Protein AF-S4MRI1-F1 (afdb_monomer_lite)

Organism: NCBI:txid1283301

InterPro domains:
  IPR003695 Ppx/GppA phosphatase, N-terminal [PF02541] (41-168)
  IPR043129 ATPase, nucleotide binding domain [SSF53067] (38-169)
  IPR050273 GppA/Ppx guanosine pentaphosphate hydrolase [PTHR30005] (38-168)

Sequence (173 aa):
MAAPWRSPTASTRSPTRPPPCRWAPAASPQAGCPATRRPDDVRALRRHVRTEVARTVGEFSRFGPPDRVVATSKTFKQLARIAGAARSAEGLYVQRELKRKSLEEWVPRLAGMTEAERAELPGVSEGRAGQLLAGALVAEAAMDLFGVERLEICPWALREGVILRRLDHMESV

Secondary structure (DSSP, 8-state):
----------------PPP-----------TT--SS--HHHHHHHHHHHHHHHHHHHHHHHTT---S--EE-SHHHHHHHHHTTPPPGGG-TT---EEEHHHHHHHHHHHHTS-HHHHHTSTT--HHHHHHHHHHHHHHHHHHHHTT-SEEEE-S--HHHHHHHHHHHTTTT-

pLDDT: mean 82.27, std 21.35, range [29.67, 98.06]

Radius of gyration: 24.84 Å; chains: 1; bounding box: 88×49×54 Å

Foldseek 3Di:
DDDDDDDDDDDDDDDDDDDDPPPDPPDDPDPDDPQFDPPVVLVVLLVVLLVVLLVVLVVVVVVDADPAAEDEDLLVVLLQVLLPFDDPVVDDPRWTKDFLVSLVVVLVVLRNGGLVRQCPRPSRHSVCSVVNNSSSSNVNSNCVSSVHGMHIYDPDDDVVVVVVVVVVVVVVD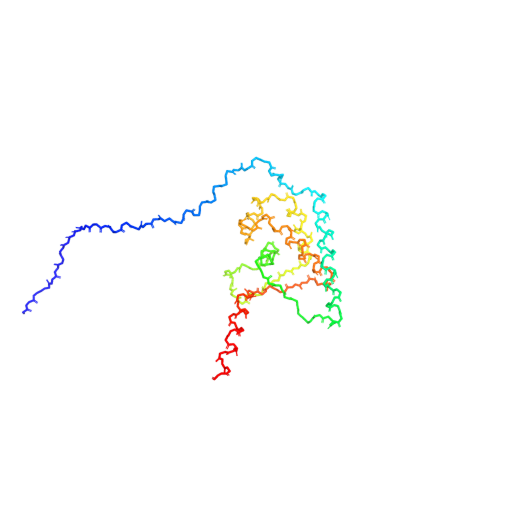

Structure (mmCIF, N/CA/C/O backbone):
data_AF-S4MRI1-F1
#
_entry.id   AF-S4MRI1-F1
#
loop_
_atom_site.group_PDB
_atom_site.id
_atom_site.typ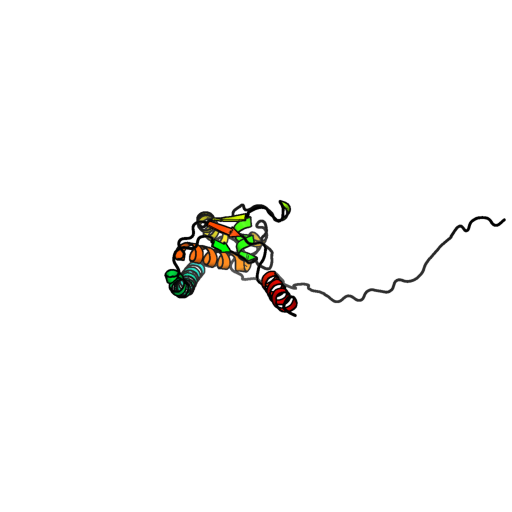e_symbol
_atom_site.label_atom_id
_atom_site.label_alt_id
_atom_site.label_comp_id
_atom_site.label_asym_id
_atom_site.label_entity_id
_atom_site.label_seq_id
_atom_site.pdbx_PDB_ins_code
_atom_site.Cartn_x
_atom_site.Cartn_y
_atom_site.Cartn_z
_atom_site.occupancy
_atom_site.B_iso_or_equiv
_atom_site.auth_seq_id
_atom_site.auth_comp_id
_atom_site.auth_asym_id
_atom_site.auth_atom_id
_atom_site.pdbx_PDB_model_num
ATOM 1 N N . MET A 1 1 ? 67.835 20.522 29.310 1.00 39.75 1 MET A N 1
ATOM 2 C CA . MET A 1 1 ? 67.521 21.759 28.566 1.00 39.75 1 MET A CA 1
ATOM 3 C C . MET A 1 1 ? 66.020 21.795 28.333 1.00 39.75 1 MET A C 1
ATOM 5 O O . MET A 1 1 ? 65.502 20.807 27.841 1.00 39.75 1 MET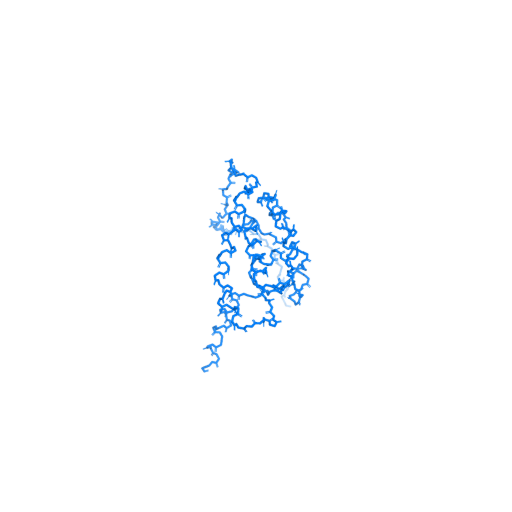 A O 1
ATOM 9 N N . ALA A 1 2 ? 65.390 22.890 28.774 1.00 41.06 2 ALA A N 1
ATOM 10 C CA . ALA A 1 2 ? 63.993 23.326 28.618 1.00 41.06 2 ALA A CA 1
ATOM 11 C C . ALA A 1 2 ? 62.851 22.337 28.956 1.00 41.06 2 ALA A C 1
ATOM 13 O O . ALA A 1 2 ? 62.599 21.351 28.276 1.00 41.06 2 ALA A O 1
ATOM 14 N N . ALA A 1 3 ? 62.156 22.689 30.038 1.00 40.53 3 ALA A N 1
ATOM 15 C CA . ALA A 1 3 ? 61.011 22.041 30.664 1.00 40.53 3 ALA A CA 1
ATOM 16 C C . ALA A 1 3 ? 59.668 22.356 29.934 1.00 40.53 3 ALA A C 1
ATOM 18 O O . ALA A 1 3 ? 59.661 23.130 28.976 1.00 40.53 3 ALA A O 1
ATOM 19 N N . PRO A 1 4 ? 58.535 21.761 30.364 1.00 44.69 4 PRO A N 1
ATOM 20 C CA . PRO A 1 4 ? 57.299 21.608 29.598 1.00 44.69 4 PRO A CA 1
ATOM 21 C C . PRO A 1 4 ? 56.366 22.817 29.730 1.00 44.69 4 PRO A C 1
ATOM 23 O O . PRO A 1 4 ? 56.265 23.423 30.797 1.00 44.69 4 PRO A O 1
ATOM 26 N N . TRP A 1 5 ? 55.608 23.130 28.679 1.00 34.00 5 TRP A N 1
ATOM 27 C CA . TRP A 1 5 ? 54.599 24.185 28.756 1.00 34.00 5 TRP A CA 1
ATOM 28 C C . TRP A 1 5 ? 53.273 23.638 29.307 1.00 34.00 5 TRP A C 1
ATOM 30 O O . TRP A 1 5 ? 52.623 22.800 28.683 1.00 34.00 5 TRP A O 1
ATOM 40 N N . ARG A 1 6 ? 52.868 24.127 30.485 1.00 40.88 6 ARG A N 1
ATOM 41 C CA . ARG A 1 6 ? 51.501 24.021 31.022 1.00 40.88 6 ARG A CA 1
ATOM 42 C C . ARG A 1 6 ? 50.704 25.286 30.669 1.00 40.88 6 ARG A C 1
ATOM 44 O O . ARG A 1 6 ? 51.233 26.390 30.727 1.00 40.88 6 ARG A O 1
ATOM 51 N N . SER A 1 7 ? 49.425 25.094 30.346 1.00 44.28 7 SER A N 1
ATOM 52 C CA . SER A 1 7 ? 48.361 26.102 30.157 1.00 44.28 7 SER A CA 1
ATOM 53 C C . SER A 1 7 ? 48.127 26.962 31.414 1.00 44.28 7 SER A C 1
ATOM 55 O O . SER A 1 7 ? 48.448 26.481 32.506 1.00 44.28 7 SER A O 1
ATOM 57 N N . PRO A 1 8 ? 47.512 28.170 31.322 1.00 43.94 8 PRO A N 1
ATOM 58 C CA . PRO A 1 8 ? 46.070 28.263 31.638 1.00 43.94 8 PRO A CA 1
ATOM 59 C C . PRO A 1 8 ? 45.236 29.446 31.047 1.00 43.94 8 PRO A C 1
ATOM 61 O O . PRO A 1 8 ? 45.715 30.550 30.821 1.00 43.94 8 PRO A O 1
ATOM 64 N N . THR A 1 9 ? 43.923 29.171 30.962 1.00 42.03 9 THR A N 1
ATOM 65 C CA . THR A 1 9 ? 42.724 30.019 31.210 1.00 42.03 9 THR A CA 1
ATOM 66 C C . THR A 1 9 ? 42.230 31.144 30.275 1.00 42.03 9 THR A C 1
ATOM 68 O O . THR A 1 9 ? 42.853 32.180 30.108 1.00 42.03 9 THR A O 1
ATOM 71 N N . ALA A 1 10 ? 40.944 30.956 29.927 1.00 33.62 10 ALA A N 1
ATOM 72 C CA . ALA A 1 10 ? 39.810 31.893 29.981 1.00 33.62 10 ALA A CA 1
ATOM 73 C C . ALA A 1 10 ? 39.474 32.811 28.784 1.00 33.62 10 ALA A C 1
ATOM 75 O O . ALA A 1 10 ? 40.138 33.794 28.503 1.00 33.62 10 ALA A O 1
ATOM 76 N N . SER A 1 11 ? 38.267 32.539 28.260 1.00 42.59 11 SER A N 1
ATOM 77 C CA . SER A 1 11 ? 37.199 33.498 27.937 1.00 42.59 11 SER A CA 1
ATOM 78 C C . SER A 1 11 ? 37.462 34.534 26.840 1.00 42.59 11 SER A C 1
ATOM 80 O O . SER A 1 11 ? 38.159 35.517 27.048 1.00 42.59 11 SER A O 1
ATOM 82 N N . THR A 1 12 ? 36.749 34.422 25.714 1.00 41.06 12 THR A N 1
ATOM 83 C CA . THR A 1 12 ? 35.617 35.324 25.411 1.00 41.06 12 THR A CA 1
ATOM 84 C C . THR A 1 12 ? 34.990 35.045 24.035 1.00 41.06 12 THR A C 1
ATOM 86 O O . THR A 1 12 ? 35.676 34.837 23.044 1.00 41.06 12 THR A O 1
ATOM 89 N N . ARG A 1 13 ? 33.653 35.151 24.011 1.00 37.31 13 ARG A N 1
ATOM 90 C CA . ARG A 1 13 ? 32.760 35.483 22.880 1.00 37.31 13 ARG A CA 1
ATOM 91 C C . ARG A 1 13 ? 32.500 34.425 21.798 1.00 37.31 13 ARG A C 1
ATOM 93 O O . ARG A 1 13 ? 33.198 34.269 20.805 1.00 37.31 13 ARG A O 1
ATOM 100 N N . SER A 1 14 ? 31.337 33.814 21.986 1.00 44.19 14 SER A N 1
ATOM 101 C CA . SER A 1 14 ? 30.416 33.254 21.001 1.00 44.19 14 SER A CA 1
ATOM 102 C C . SER A 1 14 ? 30.325 34.060 19.693 1.00 44.19 14 SER A C 1
ATOM 104 O O . SER A 1 14 ? 30.095 35.269 19.755 1.00 44.19 14 SER A O 1
ATOM 106 N N . PRO A 1 15 ? 30.311 33.408 18.517 1.00 45.44 15 PRO A N 1
ATOM 107 C CA . PRO A 1 15 ? 29.588 33.907 17.364 1.00 45.44 15 PRO A CA 1
ATOM 108 C C . PRO A 1 15 ? 28.181 33.302 17.398 1.00 45.44 15 PRO A C 1
ATOM 110 O O . PRO A 1 15 ? 27.969 32.102 17.218 1.00 45.44 15 PRO A O 1
ATOM 113 N N . THR A 1 16 ? 27.208 34.153 17.699 1.00 45.94 16 THR A N 1
ATOM 114 C CA . THR A 1 16 ? 25.776 33.884 17.590 1.00 45.94 16 THR A CA 1
ATOM 115 C C . THR A 1 16 ? 25.450 33.280 16.223 1.00 45.94 16 THR A C 1
ATOM 117 O O . THR A 1 16 ? 25.529 33.959 15.201 1.00 45.94 16 THR A O 1
ATOM 120 N N . ARG A 1 17 ? 25.063 31.999 16.207 1.00 42.69 17 ARG A N 1
ATOM 121 C CA . ARG A 1 17 ? 24.345 31.387 15.082 1.00 42.69 17 ARG A CA 1
ATOM 122 C C . ARG A 1 17 ? 23.092 32.227 14.787 1.00 42.69 17 ARG A C 1
ATOM 124 O O . ARG A 1 17 ? 22.323 32.453 15.721 1.00 42.69 17 ARG A O 1
ATOM 131 N N . PRO A 1 18 ? 22.822 32.628 13.537 1.00 46.47 18 PRO A N 1
ATOM 132 C CA . PRO A 1 18 ? 21.507 33.144 13.188 1.00 46.47 18 PRO A CA 1
ATOM 133 C C . PRO A 1 18 ? 20.512 31.969 13.123 1.00 46.47 18 PRO A C 1
ATOM 135 O O . PRO A 1 18 ? 20.788 30.993 12.421 1.00 46.47 18 PRO A O 1
ATOM 138 N N . PRO A 1 19 ? 19.351 31.999 13.802 1.00 49.56 19 PRO A N 1
ATOM 139 C CA . PRO A 1 19 ? 18.196 31.248 13.334 1.00 49.56 19 PRO A CA 1
ATOM 140 C C . PRO A 1 19 ? 17.506 32.101 12.260 1.00 49.56 19 PRO A C 1
ATOM 142 O O . PRO A 1 19 ? 17.313 33.300 12.463 1.00 49.56 19 PRO A O 1
ATOM 145 N N . PRO A 1 20 ? 17.120 31.518 11.115 1.00 48.41 20 PRO A N 1
ATOM 146 C CA . PRO A 1 20 ? 15.697 31.226 11.009 1.00 48.41 20 PRO A CA 1
ATOM 147 C C . PRO A 1 20 ? 15.409 30.044 10.075 1.00 48.41 20 PRO A C 1
ATOM 149 O O . PRO A 1 20 ? 15.372 30.186 8.861 1.00 48.41 20 PRO A O 1
ATOM 152 N N . CYS A 1 21 ? 15.077 28.893 10.649 1.00 35.31 21 CYS A N 1
ATOM 153 C CA . CYS A 1 21 ? 14.170 27.949 9.999 1.00 35.31 21 CYS A CA 1
ATOM 154 C C . CYS A 1 21 ? 13.115 27.568 11.029 1.00 35.31 21 CYS A C 1
ATOM 156 O O . CYS A 1 21 ? 13.107 26.473 11.587 1.00 35.31 21 CYS A O 1
ATOM 158 N N . ARG A 1 22 ? 12.238 28.532 11.324 1.00 40.31 22 ARG A N 1
ATOM 159 C CA . ARG A 1 22 ? 10.996 28.295 12.053 1.00 40.31 22 ARG A CA 1
ATOM 160 C C . ARG A 1 22 ? 10.046 27.556 11.114 1.00 40.31 22 ARG A C 1
ATOM 162 O O . ARG A 1 22 ? 9.082 28.130 10.625 1.00 40.31 22 ARG A O 1
ATOM 169 N N . TRP A 1 23 ? 10.318 26.281 10.856 1.00 29.67 23 TRP A N 1
ATOM 170 C CA . TRP A 1 23 ? 9.257 25.364 10.458 1.00 29.67 23 TRP A CA 1
ATOM 171 C C . TRP A 1 23 ? 8.481 25.048 11.751 1.00 29.67 23 TRP A C 1
ATOM 173 O O . TRP A 1 23 ? 8.704 24.083 12.469 1.00 29.67 23 TRP A O 1
ATOM 183 N N . ALA A 1 24 ? 7.649 25.996 12.160 1.00 36.34 24 ALA A N 1
ATOM 184 C CA . ALA A 1 24 ? 6.580 25.702 13.091 1.00 36.34 24 ALA A CA 1
ATOM 185 C C . ALA A 1 24 ? 5.342 25.554 12.214 1.00 36.34 24 ALA A C 1
ATOM 187 O O . ALA A 1 24 ? 4.964 26.546 11.583 1.00 36.34 24 ALA A O 1
ATOM 188 N N . PRO A 1 25 ? 4.684 24.389 12.143 1.00 40.91 25 PRO A N 1
ATOM 189 C CA . PRO A 1 25 ? 3.282 24.419 11.798 1.00 40.91 25 PRO A CA 1
ATOM 190 C C . PRO A 1 25 ? 2.584 25.121 12.966 1.00 40.91 25 PRO A C 1
ATOM 192 O O . PRO A 1 25 ? 2.345 24.545 14.023 1.00 40.91 25 PRO A O 1
ATOM 195 N N . ALA A 1 26 ? 2.296 26.410 12.791 1.00 43.97 26 ALA A N 1
ATOM 196 C CA . ALA A 1 26 ? 1.212 27.041 13.518 1.00 43.97 26 ALA A CA 1
ATOM 197 C C . ALA A 1 26 ? -0.085 26.424 12.980 1.00 43.97 26 ALA A C 1
ATOM 199 O O . ALA A 1 26 ? -0.711 26.956 12.071 1.00 43.97 26 ALA A O 1
ATOM 200 N N . ALA A 1 27 ? -0.441 25.256 13.502 1.00 41.09 27 ALA A N 1
ATOM 201 C CA . ALA A 1 27 ? -1.774 24.710 13.366 1.00 41.09 27 ALA A CA 1
ATOM 202 C C . ALA A 1 27 ? -2.371 24.672 14.769 1.00 41.09 27 ALA A C 1
ATOM 204 O O . ALA A 1 27 ? -2.200 23.722 15.527 1.00 41.09 27 ALA A O 1
ATOM 205 N N . SER A 1 28 ? -3.054 25.758 15.123 1.00 39.09 28 SER A N 1
ATOM 206 C CA . SER A 1 28 ? -4.135 25.702 16.101 1.00 39.09 28 SER A CA 1
ATOM 207 C C . SER A 1 28 ? -5.040 24.510 15.755 1.00 39.09 28 SER A C 1
ATOM 209 O O . SER A 1 28 ? -5.265 24.276 14.562 1.00 39.09 28 SER A O 1
ATOM 211 N N . PRO A 1 29 ? -5.574 23.759 16.734 1.00 41.72 29 PRO A N 1
ATOM 212 C CA . PRO A 1 29 ? -6.540 22.712 16.441 1.00 41.72 29 PRO A CA 1
ATOM 213 C C . PRO A 1 29 ? -7.755 23.384 15.798 1.00 41.72 29 PRO A C 1
ATOM 215 O O . PRO A 1 29 ? -8.492 24.126 16.445 1.00 41.72 29 PRO A O 1
ATOM 218 N N . GLN A 1 30 ? -7.906 23.203 14.488 1.00 43.69 30 GLN A N 1
ATOM 219 C CA . GLN A 1 30 ? -9.031 23.747 13.749 1.00 43.69 30 GLN A CA 1
ATOM 220 C C . GLN A 1 30 ? -10.278 23.009 14.225 1.00 43.69 30 GLN A C 1
ATOM 222 O O . GLN A 1 30 ? -10.443 21.809 13.995 1.00 43.69 30 GLN A O 1
ATOM 227 N N . ALA A 1 31 ? -11.141 23.741 14.921 1.00 41.16 31 ALA A N 1
ATOM 228 C CA . ALA A 1 31 ? -12.500 23.331 15.200 1.00 41.16 31 ALA A CA 1
ATOM 229 C C . ALA A 1 31 ? -13.186 22.954 13.874 1.00 41.16 31 ALA A C 1
ATOM 231 O O . ALA A 1 31 ? -13.324 23.796 12.990 1.00 41.16 31 ALA A O 1
ATOM 232 N N . GLY A 1 32 ? -13.597 21.687 13.737 1.00 38.16 32 GLY A N 1
ATOM 233 C CA . GLY A 1 32 ? -14.525 21.262 12.684 1.00 38.16 32 GLY A CA 1
ATOM 234 C C . GLY A 1 32 ? -14.071 20.169 11.713 1.00 38.16 32 GLY A C 1
ATOM 235 O O . GLY A 1 32 ? -14.811 19.897 10.771 1.00 38.16 32 GLY A O 1
ATOM 236 N N . CYS A 1 33 ? -12.928 19.501 11.898 1.00 41.56 33 CYS A N 1
ATOM 237 C CA . CYS A 1 33 ? -12.644 18.311 11.086 1.00 41.56 33 CYS A CA 1
ATOM 238 C C . CYS A 1 33 ? -13.486 17.136 11.623 1.00 41.56 33 CYS A C 1
ATOM 240 O O . CYS A 1 33 ? -13.319 16.787 12.796 1.00 41.56 33 CYS A O 1
ATOM 242 N N . PRO A 1 34 ? -14.409 16.529 10.847 1.00 49.59 34 PRO A N 1
ATOM 243 C CA . PRO A 1 34 ? -15.125 15.357 11.327 1.00 49.59 34 PRO A CA 1
ATOM 244 C C . PRO A 1 34 ? -14.092 14.282 11.674 1.00 49.59 34 PRO A C 1
ATOM 246 O O . PRO A 1 34 ? -13.238 13.940 10.856 1.00 49.59 34 PRO A O 1
ATOM 249 N N . ALA A 1 35 ? -14.166 13.786 12.911 1.00 58.38 35 ALA A N 1
ATOM 250 C CA . ALA A 1 35 ? -13.220 12.844 13.508 1.00 58.38 35 ALA A CA 1
ATOM 251 C C . ALA A 1 35 ? -13.016 11.566 12.668 1.00 58.38 35 ALA A C 1
ATOM 253 O O . ALA A 1 35 ? -12.030 10.861 12.826 1.00 58.38 35 ALA A O 1
ATOM 254 N N . THR A 1 36 ? -13.903 11.284 11.719 1.00 62.19 36 THR A N 1
ATOM 255 C CA . THR A 1 36 ? -13.808 10.176 10.773 1.00 62.19 36 THR A CA 1
ATOM 256 C C . THR A 1 36 ? -14.387 10.600 9.422 1.00 62.19 36 THR A C 1
ATOM 258 O O . THR A 1 36 ? -15.295 11.432 9.340 1.00 62.19 36 THR A O 1
ATOM 261 N N . ARG A 1 37 ? -13.849 10.053 8.322 1.00 77.75 37 ARG A N 1
ATOM 262 C CA . ARG A 1 37 ? -14.413 10.274 6.975 1.00 77.75 37 ARG A CA 1
AT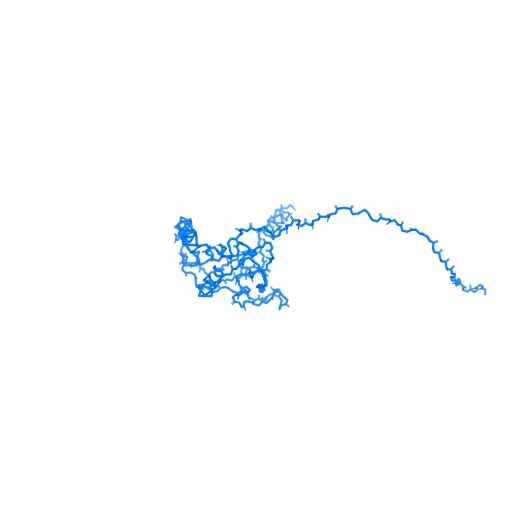OM 263 C C . ARG A 1 37 ? -15.830 9.702 6.951 1.00 77.75 37 ARG A C 1
ATOM 265 O O . ARG A 1 37 ? -16.033 8.577 7.410 1.00 77.75 37 ARG A O 1
ATOM 272 N N . ARG A 1 38 ? -16.799 10.431 6.387 1.00 83.94 38 ARG A N 1
ATOM 273 C CA . ARG A 1 38 ? -18.180 9.935 6.319 1.00 83.94 38 ARG A CA 1
ATOM 274 C C . ARG A 1 38 ? -18.213 8.634 5.505 1.00 83.94 38 ARG A C 1
ATOM 276 O O . ARG A 1 38 ? -17.516 8.542 4.490 1.00 83.94 38 ARG A O 1
ATOM 283 N N . PRO A 1 39 ? -19.033 7.639 5.886 1.00 86.75 39 PRO A N 1
ATOM 284 C CA . PRO A 1 39 ? -19.118 6.376 5.152 1.00 86.75 39 PRO A CA 1
ATOM 285 C C . PRO A 1 39 ? -19.431 6.551 3.658 1.00 86.75 39 PRO A C 1
ATOM 287 O O . PRO A 1 39 ? -18.914 5.800 2.831 1.00 86.75 39 PRO A O 1
ATOM 290 N N . ASP A 1 40 ? -20.235 7.558 3.306 1.00 91.12 40 ASP A N 1
ATOM 291 C CA . ASP A 1 40 ? -20.535 7.906 1.913 1.00 91.12 40 ASP A CA 1
ATOM 292 C C . ASP A 1 40 ? -19.301 8.384 1.145 1.00 91.12 40 ASP A C 1
ATOM 294 O O . ASP A 1 40 ? -19.080 7.928 0.024 1.00 91.12 40 ASP A O 1
ATOM 298 N N . ASP A 1 41 ? -18.448 9.208 1.758 1.00 92.88 41 ASP A N 1
ATOM 299 C CA . ASP A 1 41 ? -17.207 9.686 1.137 1.00 92.88 41 ASP A CA 1
ATOM 300 C C . ASP A 1 41 ? -16.240 8.526 0.885 1.00 92.88 41 ASP A C 1
ATOM 302 O O . ASP A 1 41 ? -15.593 8.458 -0.159 1.00 92.88 41 ASP A O 1
ATOM 306 N N . VAL A 1 42 ? -16.155 7.579 1.827 1.00 93.38 42 VAL A N 1
ATOM 307 C CA . VAL A 1 42 ? -15.323 6.375 1.679 1.00 93.38 42 VAL A CA 1
ATOM 308 C C . VAL A 1 42 ? -15.851 5.493 0.548 1.00 93.38 42 VAL A C 1
ATOM 310 O O . VAL A 1 42 ? -15.065 5.015 -0.272 1.00 93.38 42 VAL A O 1
ATOM 313 N N . ARG A 1 43 ? -17.173 5.299 0.453 1.00 94.69 43 ARG A N 1
ATOM 314 C CA . ARG A 1 43 ? -17.801 4.557 -0.654 1.00 94.69 43 ARG A CA 1
ATOM 315 C C . ARG A 1 43 ? -17.587 5.245 -2.000 1.00 94.69 43 ARG A C 1
ATOM 317 O O . ARG A 1 43 ? -17.254 4.573 -2.976 1.00 94.69 43 ARG A O 1
ATOM 324 N N . ALA A 1 44 ? -17.761 6.564 -2.056 1.00 96.38 44 ALA A N 1
ATOM 325 C CA . ALA A 1 44 ? -17.544 7.361 -3.257 1.00 96.38 44 ALA A CA 1
ATOM 326 C C . ALA A 1 44 ? -16.082 7.281 -3.713 1.00 96.38 44 ALA A C 1
ATOM 328 O O . ALA A 1 44 ? -15.820 6.985 -4.879 1.00 96.38 44 ALA A O 1
ATOM 329 N N . LEU A 1 45 ? -15.133 7.435 -2.783 1.00 96.50 45 LEU A N 1
ATOM 330 C CA . LEU A 1 45 ? -13.707 7.301 -3.061 1.00 96.50 45 LEU A CA 1
ATOM 331 C C . LEU A 1 45 ? -13.355 5.88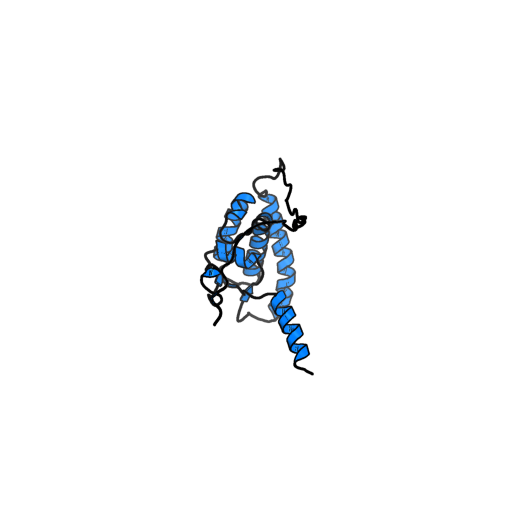8 -3.534 1.00 96.50 45 LEU A C 1
ATOM 333 O O . LEU A 1 45 ? -12.659 5.747 -4.532 1.00 96.50 45 LEU A O 1
ATOM 337 N N . ARG A 1 46 ? -13.869 4.842 -2.875 1.00 96.25 46 ARG A N 1
ATOM 338 C CA . ARG A 1 46 ? -13.655 3.447 -3.292 1.00 96.25 46 ARG A CA 1
ATOM 339 C C . ARG A 1 46 ? -14.138 3.221 -4.726 1.00 96.25 46 ARG A C 1
ATOM 341 O O . ARG A 1 46 ? -13.420 2.618 -5.518 1.00 96.25 46 ARG A O 1
ATOM 348 N N . ARG A 1 47 ? -15.327 3.724 -5.079 1.00 97.56 47 ARG A N 1
ATOM 349 C CA . ARG A 1 47 ? -15.858 3.642 -6.449 1.00 97.56 47 ARG A CA 1
ATOM 350 C C . ARG A 1 47 ? -14.949 4.366 -7.439 1.00 97.56 47 ARG A C 1
ATOM 352 O O . ARG A 1 47 ? -14.583 3.778 -8.448 1.00 97.56 47 ARG A O 1
ATOM 359 N N . HIS A 1 48 ? -14.575 5.607 -7.134 1.00 97.69 48 HIS A N 1
ATOM 360 C CA . HIS A 1 48 ? -13.709 6.413 -7.990 1.00 97.69 48 HIS A CA 1
ATOM 361 C C . HIS A 1 48 ? -12.357 5.729 -8.234 1.00 97.69 48 HIS A C 1
ATOM 363 O O . HIS A 1 48 ? -11.975 5.524 -9.381 1.00 97.69 48 HIS A O 1
ATOM 369 N N . VAL A 1 49 ? -11.688 5.289 -7.167 1.00 97.38 49 VAL A N 1
ATOM 370 C CA . VAL A 1 49 ? -10.406 4.577 -7.237 1.00 97.38 49 VAL A CA 1
ATOM 371 C C . VAL A 1 49 ? -10.511 3.328 -8.106 1.00 97.38 49 VAL A C 1
ATOM 373 O O . VAL A 1 49 ? -9.676 3.135 -8.984 1.00 97.38 49 VAL A O 1
ATOM 376 N N . ARG A 1 50 ? -11.537 2.490 -7.909 1.00 96.69 50 ARG A N 1
ATOM 377 C CA . ARG A 1 50 ? -11.716 1.282 -8.729 1.00 96.69 50 ARG A CA 1
ATOM 378 C C . ARG A 1 50 ? -11.901 1.615 -10.205 1.00 96.69 50 ARG A C 1
ATOM 380 O O . ARG A 1 50 ? -11.315 0.932 -11.035 1.00 96.69 50 ARG A O 1
ATOM 387 N N . THR A 1 51 ? -12.672 2.653 -10.530 1.00 96.50 51 THR A N 1
ATOM 388 C CA . THR A 1 51 ? -12.848 3.105 -11.917 1.00 96.50 51 THR A CA 1
ATOM 389 C C . THR A 1 51 ? -11.524 3.545 -12.535 1.00 96.50 51 THR A C 1
ATOM 391 O O . THR A 1 51 ? -11.207 3.114 -13.641 1.00 96.50 51 THR A O 1
ATOM 394 N N . GLU A 1 52 ? -10.740 4.369 -11.836 1.00 96.00 52 GLU A N 1
ATOM 395 C CA . GLU A 1 52 ? -9.454 4.853 -12.355 1.00 96.00 52 GLU A CA 1
ATOM 396 C C . GLU A 1 52 ? -8.446 3.712 -12.532 1.00 96.00 52 GLU A C 1
ATOM 398 O O . GLU A 1 52 ? -7.836 3.584 -13.590 1.00 96.00 52 GLU A O 1
ATOM 403 N N . VAL A 1 53 ? -8.325 2.824 -11.542 1.00 94.94 53 VAL A N 1
ATOM 404 C CA . VAL A 1 53 ? -7.404 1.682 -11.620 1.00 94.94 53 VAL A CA 1
ATOM 405 C C . VAL A 1 53 ? -7.823 0.703 -12.720 1.00 94.94 53 VAL A C 1
ATOM 407 O O . VAL A 1 53 ? -6.967 0.223 -13.458 1.00 94.94 53 VAL A O 1
ATOM 410 N N . ALA A 1 54 ? -9.123 0.433 -12.888 1.00 93.50 54 ALA A N 1
ATOM 411 C CA . ALA A 1 54 ? -9.617 -0.486 -13.915 1.00 93.50 54 ALA A CA 1
ATOM 412 C C . ALA A 1 54 ? -9.265 -0.031 -15.341 1.00 93.50 54 ALA A C 1
ATOM 414 O O . ALA A 1 54 ? -8.958 -0.875 -16.185 1.00 93.50 54 ALA A O 1
ATOM 415 N N . ARG A 1 55 ? -9.251 1.286 -15.602 1.00 90.50 55 ARG A N 1
ATOM 416 C CA . ARG A 1 55 ? -8.809 1.836 -16.897 1.00 90.50 55 ARG A CA 1
ATOM 417 C C . ARG A 1 55 ? -7.363 1.456 -17.203 1.00 90.50 55 ARG A C 1
ATOM 419 O O . ARG A 1 55 ? -7.076 1.047 -18.320 1.00 90.50 55 ARG A O 1
ATOM 426 N N . THR A 1 56 ? -6.478 1.532 -16.209 1.00 89.69 56 THR A N 1
ATOM 427 C CA . THR A 1 56 ? -5.070 1.143 -16.368 1.00 89.69 56 THR A CA 1
ATOM 428 C C . THR A 1 56 ? -4.898 -0.374 -16.441 1.00 89.69 56 THR A C 1
ATOM 430 O O . THR A 1 56 ? -4.166 -0.860 -17.294 1.00 89.69 56 THR A O 1
ATOM 433 N N . VAL A 1 57 ? -5.585 -1.150 -15.594 1.00 89.12 57 VAL A N 1
ATOM 434 C CA . VAL A 1 57 ? -5.453 -2.624 -15.544 1.00 89.12 57 VAL A CA 1
ATOM 435 C C . VAL A 1 57 ? -5.732 -3.269 -16.904 1.00 89.12 57 VAL A C 1
ATOM 437 O O . VAL A 1 57 ? -5.019 -4.194 -17.300 1.00 89.12 57 VAL A O 1
ATOM 440 N N . GLY A 1 58 ? -6.714 -2.751 -17.652 1.00 84.31 58 GLY A N 1
ATOM 441 C CA . GLY A 1 58 ? -7.022 -3.228 -19.001 1.00 84.31 58 GLY A CA 1
ATOM 442 C C . GLY A 1 58 ? -5.807 -3.203 -19.936 1.00 84.31 58 GLY A C 1
ATOM 443 O O . GLY A 1 58 ? -5.556 -4.178 -20.641 1.00 84.31 58 GLY A O 1
ATOM 444 N N . GLU A 1 59 ? -4.987 -2.151 -19.872 1.00 86.75 59 GLU A N 1
ATOM 445 C CA . GLU A 1 59 ? -3.787 -1.995 -20.707 1.00 86.75 59 GLU A CA 1
ATOM 446 C C . GLU A 1 59 ? -2.675 -2.995 -20.367 1.00 86.75 59 GLU A C 1
ATOM 448 O O . GLU A 1 59 ? -1.862 -3.330 -21.234 1.00 86.75 59 GLU A O 1
ATOM 453 N N . PHE A 1 60 ? -2.640 -3.473 -19.119 1.00 85.88 60 PHE A N 1
ATOM 454 C CA . PHE A 1 60 ? -1.630 -4.408 -18.622 1.00 85.88 60 PHE A CA 1
ATOM 455 C C . PHE A 1 60 ? -2.044 -5.875 -18.759 1.00 85.88 60 PHE A C 1
ATOM 457 O O . PHE A 1 60 ? -1.185 -6.735 -18.929 1.00 85.88 60 PHE A O 1
ATOM 464 N N . SER A 1 61 ? -3.347 -6.165 -18.741 1.00 81.56 61 SER A N 1
ATOM 465 C CA . SER A 1 61 ? -3.882 -7.535 -18.798 1.00 81.56 61 SER A CA 1
ATOM 466 C C . SER A 1 61 ? -3.398 -8.347 -20.012 1.00 81.56 61 SER A C 1
ATOM 468 O O . SER A 1 61 ? -3.234 -9.562 -19.929 1.00 81.56 61 SER A O 1
ATOM 470 N N . ARG A 1 62 ? -3.088 -7.669 -21.125 1.00 84.88 62 ARG A N 1
ATOM 471 C CA . ARG A 1 62 ? -2.566 -8.274 -22.362 1.00 84.88 62 ARG A CA 1
ATOM 472 C C . ARG A 1 62 ? -1.143 -8.833 -22.261 1.00 84.88 62 ARG A C 1
ATOM 474 O O . ARG A 1 62 ? -0.744 -9.575 -23.150 1.00 84.88 62 ARG A O 1
ATOM 481 N N . PHE A 1 63 ? -0.371 -8.470 -21.234 1.00 87.31 63 PHE A N 1
ATOM 482 C CA . PHE A 1 63 ? 1.018 -8.925 -21.077 1.00 87.31 63 PHE A CA 1
ATOM 483 C C . PHE A 1 63 ? 1.142 -10.275 -20.355 1.00 87.31 63 PHE A C 1
ATOM 485 O O . PHE A 1 63 ? 2.249 -10.789 -20.222 1.00 87.31 63 PHE A O 1
ATOM 492 N N . GLY A 1 64 ? 0.024 -10.871 -19.929 1.00 86.62 64 GLY A N 1
ATOM 493 C CA . GLY A 1 64 ? 0.019 -12.123 -19.176 1.00 86.62 64 GLY A CA 1
ATOM 494 C C . GLY A 1 64 ? 0.266 -11.931 -17.673 1.00 86.62 64 GLY A C 1
ATOM 495 O O . GLY A 1 64 ? 0.363 -10.798 -17.191 1.00 86.62 64 GLY A O 1
ATOM 496 N N . PRO A 1 65 ? 0.298 -13.032 -16.902 1.00 87.75 65 PRO A N 1
ATOM 497 C CA . PRO A 1 65 ? 0.475 -12.972 -15.457 1.00 87.75 65 PRO A CA 1
ATOM 498 C C . PRO A 1 65 ? 1.908 -12.550 -15.086 1.00 87.75 65 PRO A C 1
ATOM 500 O O . PRO A 1 65 ? 2.859 -13.015 -15.714 1.00 87.75 65 PRO A O 1
ATOM 503 N N . PRO A 1 66 ? 2.091 -11.708 -14.054 1.00 90.25 66 PRO A N 1
ATOM 504 C CA . PRO A 1 66 ? 3.420 -11.325 -13.593 1.00 90.25 66 PRO A CA 1
ATOM 505 C C . PRO A 1 66 ? 4.089 -12.454 -12.795 1.00 90.25 66 PRO A C 1
ATOM 507 O O . PRO A 1 66 ? 3.462 -13.055 -11.923 1.00 90.25 66 PRO A O 1
ATOM 510 N N . ASP A 1 67 ? 5.393 -12.660 -12.997 1.00 91.62 67 ASP A N 1
ATOM 511 C CA . ASP A 1 67 ? 6.200 -13.559 -12.153 1.00 91.62 67 ASP A CA 1
ATOM 512 C C . ASP A 1 67 ? 6.403 -12.997 -10.739 1.00 91.62 67 ASP A C 1
ATOM 514 O O . ASP A 1 67 ? 6.515 -13.729 -9.752 1.00 91.62 67 ASP A O 1
ATOM 518 N N . ARG A 1 68 ? 6.469 -11.664 -10.636 1.00 93.69 68 ARG A N 1
ATOM 519 C CA . ARG A 1 68 ? 6.720 -10.937 -9.392 1.00 93.69 68 ARG A CA 1
ATOM 520 C C . ARG A 1 68 ? 5.930 -9.643 -9.340 1.00 93.69 68 ARG A C 1
ATOM 522 O O . ARG A 1 68 ? 5.889 -8.889 -10.308 1.00 93.69 68 ARG A O 1
ATOM 529 N N . VAL A 1 69 ? 5.371 -9.354 -8.167 1.00 96.31 69 VAL A N 1
ATOM 530 C CA . VAL A 1 69 ? 4.652 -8.106 -7.906 1.00 96.31 69 VAL A CA 1
ATOM 531 C C . VAL A 1 69 ? 5.339 -7.355 -6.784 1.00 96.31 69 VAL A C 1
ATOM 533 O O . VAL A 1 69 ? 5.489 -7.856 -5.670 1.00 96.31 69 VAL A O 1
ATOM 536 N N . VAL A 1 70 ? 5.750 -6.133 -7.096 1.00 96.69 70 VAL A N 1
ATOM 537 C CA . VAL A 1 70 ? 6.533 -5.283 -6.207 1.00 96.69 70 VAL A CA 1
ATOM 538 C C . VAL A 1 70 ? 5.825 -3.947 -6.063 1.00 96.69 70 VAL A C 1
ATOM 540 O O . VAL A 1 70 ? 5.432 -3.338 -7.057 1.00 96.69 70 VAL A O 1
ATOM 543 N N . ALA A 1 71 ? 5.699 -3.457 -4.834 1.00 96.44 71 ALA A N 1
ATOM 544 C CA . ALA A 1 71 ? 5.248 -2.100 -4.571 1.00 96.44 71 ALA A CA 1
ATOM 545 C C . ALA A 1 71 ? 6.369 -1.245 -3.990 1.00 96.44 71 ALA A C 1
ATOM 547 O O . ALA A 1 71 ? 7.185 -1.679 -3.172 1.00 96.44 71 ALA A O 1
ATOM 548 N N . THR A 1 72 ? 6.373 0.020 -4.394 1.00 94.06 72 THR A N 1
ATOM 549 C CA . THR A 1 72 ? 7.294 1.039 -3.888 1.00 94.06 72 THR A CA 1
ATOM 550 C C . THR A 1 72 ? 6.490 2.189 -3.275 1.00 94.06 72 THR A C 1
ATOM 552 O O . THR A 1 72 ? 5.259 2.169 -3.293 1.00 94.06 72 THR A O 1
ATOM 555 N N . SER A 1 73 ? 7.174 3.206 -2.738 1.00 90.38 73 SER A N 1
ATOM 556 C CA . SER A 1 73 ? 6.636 4.377 -2.014 1.00 90.38 73 SER A CA 1
ATOM 557 C C . SER A 1 73 ? 6.483 4.229 -0.496 1.00 90.38 73 SER A C 1
ATOM 559 O O . SER A 1 73 ? 6.500 3.143 0.088 1.00 90.38 73 SER A O 1
ATOM 561 N N . LYS A 1 74 ? 6.352 5.386 0.166 1.00 91.81 74 LYS A N 1
ATOM 562 C CA . LYS A 1 74 ? 6.165 5.479 1.616 1.00 91.81 74 LYS A CA 1
ATOM 563 C C . LYS A 1 74 ? 4.808 4.921 2.055 1.00 91.81 74 LYS A C 1
ATOM 565 O O . LYS A 1 74 ? 4.767 4.279 3.099 1.00 91.81 74 LYS A O 1
ATOM 570 N N . THR A 1 75 ? 3.758 5.087 1.250 1.00 94.88 75 THR A N 1
ATOM 571 C CA . THR A 1 75 ? 2.412 4.575 1.546 1.00 94.88 75 THR A CA 1
ATOM 572 C C . THR A 1 75 ? 2.414 3.055 1.670 1.00 94.88 75 THR A C 1
ATOM 574 O O . THR A 1 75 ? 2.037 2.534 2.712 1.00 94.88 75 THR A O 1
ATOM 577 N N . PHE A 1 76 ? 2.927 2.332 0.670 1.00 95.81 76 PHE A N 1
ATOM 578 C CA . PHE A 1 76 ? 3.014 0.868 0.733 1.00 95.81 76 PHE A CA 1
ATOM 579 C C . PHE A 1 76 ? 3.903 0.382 1.884 1.00 95.81 76 PHE A C 1
ATOM 581 O O . PHE A 1 76 ? 3.537 -0.561 2.578 1.00 95.81 76 PHE A O 1
ATOM 588 N N . LYS A 1 77 ? 5.020 1.070 2.166 1.00 94.62 77 LYS A N 1
ATOM 589 C CA . LYS A 1 77 ? 5.861 0.773 3.342 1.00 94.62 77 LYS A CA 1
ATOM 590 C C . LYS A 1 77 ? 5.104 0.946 4.664 1.00 94.62 77 LYS A C 1
ATOM 592 O O . LYS A 1 77 ? 5.292 0.151 5.577 1.00 94.62 77 LYS A O 1
ATOM 597 N N . GLN A 1 78 ? 4.276 1.984 4.780 1.00 95.62 78 GLN A N 1
ATOM 598 C CA . GLN A 1 78 ? 3.441 2.236 5.958 1.00 95.62 78 GLN A CA 1
ATOM 599 C C . GLN A 1 78 ? 2.360 1.170 6.115 1.00 95.62 78 GLN A C 1
ATOM 601 O O . GLN A 1 78 ? 2.231 0.601 7.194 1.00 95.62 78 GLN A O 1
ATOM 606 N N . LEU A 1 79 ? 1.651 0.850 5.030 1.00 97.25 79 LEU A N 1
ATOM 607 C CA . LEU A 1 79 ? 0.629 -0.196 5.007 1.00 97.25 79 LEU A CA 1
ATOM 608 C C . LEU A 1 79 ? 1.212 -1.566 5.366 1.00 97.25 79 LEU A C 1
ATOM 610 O O . LEU A 1 79 ? 0.669 -2.256 6.220 1.00 97.25 79 LEU A O 1
ATOM 614 N N . ALA A 1 80 ? 2.361 -1.929 4.792 1.00 96.88 80 ALA A N 1
ATOM 615 C CA . ALA A 1 80 ? 3.070 -3.151 5.156 1.00 96.88 80 ALA A CA 1
ATOM 616 C C . ALA A 1 80 ? 3.455 -3.156 6.638 1.00 96.88 80 ALA A C 1
ATOM 618 O O . ALA A 1 80 ? 3.284 -4.165 7.318 1.00 96.88 80 ALA A O 1
ATOM 619 N N . ARG A 1 81 ? 3.931 -2.021 7.170 1.00 95.81 81 ARG A N 1
ATOM 620 C CA . ARG A 1 81 ? 4.338 -1.935 8.574 1.00 95.81 81 ARG A CA 1
ATOM 621 C C . ARG A 1 81 ? 3.167 -2.130 9.536 1.00 95.81 81 ARG A C 1
ATOM 623 O O . ARG A 1 81 ? 3.315 -2.899 10.482 1.00 95.81 81 ARG A O 1
ATOM 630 N N . ILE A 1 82 ? 2.024 -1.484 9.298 1.00 96.62 82 ILE A N 1
ATOM 631 C CA . ILE A 1 82 ? 0.827 -1.691 10.133 1.00 96.62 82 ILE A CA 1
ATOM 632 C C . ILE A 1 82 ? 0.246 -3.101 9.943 1.00 96.62 82 ILE A C 1
ATOM 634 O O . ILE A 1 82 ? -0.283 -3.676 10.887 1.00 96.62 82 ILE A O 1
ATOM 638 N N . ALA A 1 83 ? 0.430 -3.705 8.765 1.00 96.19 83 ALA A N 1
ATOM 639 C CA . ALA A 1 83 ? 0.068 -5.092 8.475 1.00 96.19 83 ALA A CA 1
ATOM 640 C C . ALA A 1 83 ? 1.053 -6.137 9.044 1.00 96.19 83 ALA A C 1
ATOM 642 O O . ALA A 1 83 ? 0.887 -7.327 8.788 1.00 96.19 83 ALA A O 1
ATOM 643 N N . GLY A 1 84 ? 2.056 -5.722 9.826 1.00 93.50 84 GLY A N 1
ATOM 644 C CA . GLY A 1 84 ? 2.954 -6.627 10.550 1.00 93.50 84 GLY A CA 1
ATOM 645 C C . GLY A 1 84 ? 4.308 -6.887 9.888 1.00 93.50 84 GLY A C 1
ATOM 646 O O . GLY A 1 84 ? 5.087 -7.677 10.414 1.00 93.50 84 GLY A O 1
ATOM 647 N N . ALA A 1 85 ? 4.644 -6.217 8.782 1.00 93.88 85 ALA A N 1
ATOM 648 C CA . ALA A 1 85 ? 5.969 -6.346 8.179 1.00 93.88 85 ALA A CA 1
ATOM 649 C C . ALA A 1 85 ? 7.080 -5.848 9.123 1.00 93.88 85 ALA A C 1
ATOM 651 O O . ALA A 1 85 ? 6.895 -4.885 9.878 1.00 93.88 85 ALA A O 1
ATOM 652 N N . ALA A 1 86 ? 8.256 -6.473 9.033 1.00 91.12 86 ALA A N 1
ATOM 653 C CA . ALA A 1 86 ? 9.447 -6.165 9.827 1.00 91.12 86 ALA A CA 1
ATOM 654 C C . ALA A 1 86 ? 9.817 -4.669 9.825 1.00 91.12 86 ALA A C 1
ATOM 656 O O . ALA A 1 86 ? 9.726 -3.979 8.799 1.00 91.12 86 ALA A O 1
ATOM 657 N N . ARG A 1 87 ? 10.304 -4.148 10.961 1.00 89.12 87 ARG A N 1
ATOM 658 C CA . ARG A 1 87 ? 10.774 -2.749 11.054 1.00 89.12 87 ARG A CA 1
ATOM 659 C C . ARG A 1 87 ? 12.028 -2.547 10.203 1.00 89.12 87 ARG A C 1
ATOM 661 O O . ARG A 1 87 ? 12.805 -3.473 9.985 1.00 89.12 87 ARG A O 1
ATOM 668 N N . SER A 1 88 ? 12.291 -1.317 9.762 1.00 83.94 88 SER A N 1
ATOM 669 C CA . SER A 1 88 ? 13.514 -1.002 9.001 1.00 83.94 88 SER A CA 1
ATOM 670 C C . SER A 1 88 ? 14.798 -1.376 9.755 1.00 83.94 88 SER A C 1
ATOM 672 O O . SER A 1 88 ? 15.764 -1.817 9.145 1.00 83.94 88 SER A O 1
ATOM 674 N N . ALA A 1 89 ? 14.785 -1.258 11.086 1.00 86.81 89 ALA A N 1
ATOM 675 C CA . ALA A 1 89 ? 15.921 -1.579 11.950 1.00 86.81 89 ALA A CA 1
ATOM 676 C C . ALA A 1 89 ? 16.219 -3.087 12.090 1.00 86.81 89 ALA A C 1
ATOM 678 O O . ALA A 1 89 ? 17.233 -3.437 12.678 1.00 86.81 89 ALA A O 1
ATOM 679 N N . GLU A 1 90 ? 15.370 -3.980 11.570 1.00 87.06 90 GLU A N 1
ATOM 680 C CA . GLU A 1 90 ? 15.685 -5.419 11.489 1.00 87.06 90 GLU A CA 1
ATOM 681 C C . GLU A 1 90 ? 16.666 -5.743 10.352 1.00 87.06 90 GLU A C 1
ATOM 683 O O . GLU A 1 90 ? 17.159 -6.860 10.265 1.00 87.06 90 GLU A O 1
ATOM 688 N N . GLY A 1 91 ? 16.988 -4.767 9.499 1.00 89.56 91 GLY A N 1
ATOM 689 C CA . GLY A 1 91 ? 18.008 -4.904 8.468 1.00 89.56 91 GLY A CA 1
ATOM 690 C C . GLY A 1 91 ? 17.504 -4.530 7.081 1.00 89.56 91 GLY A C 1
ATOM 691 O O . GLY A 1 91 ? 16.303 -4.565 6.778 1.00 89.56 91 GLY A O 1
ATOM 692 N N . LEU A 1 92 ? 18.460 -4.163 6.226 1.00 82.56 92 LEU A N 1
ATOM 693 C CA . LEU A 1 92 ? 18.198 -3.703 4.863 1.00 82.56 92 LEU A CA 1
ATOM 694 C C . LEU A 1 92 ? 17.639 -4.824 3.976 1.00 82.56 92 LEU A C 1
ATOM 696 O O . LEU A 1 92 ? 16.719 -4.581 3.203 1.00 82.56 92 LEU A O 1
ATOM 700 N N . TYR A 1 93 ? 18.156 -6.043 4.140 1.00 86.75 93 TYR A N 1
ATOM 701 C CA . TYR A 1 93 ? 17.833 -7.203 3.302 1.00 86.75 93 TYR A CA 1
ATOM 702 C C . TYR A 1 93 ? 16.639 -8.026 3.798 1.00 86.75 93 TYR A C 1
ATOM 704 O O . TYR A 1 93 ? 16.292 -9.034 3.190 1.00 86.75 93 TYR A O 1
ATOM 712 N N . VAL A 1 94 ? 16.000 -7.609 4.895 1.00 92.38 94 VAL A N 1
ATOM 713 C CA . VAL A 1 94 ? 14.802 -8.288 5.396 1.00 92.38 94 VAL A CA 1
ATOM 714 C C . VAL A 1 94 ? 13.666 -8.106 4.396 1.00 92.38 94 VAL A C 1
ATOM 716 O O . VAL A 1 94 ? 13.264 -6.976 4.095 1.00 92.38 94 VAL A O 1
ATOM 719 N N . GLN A 1 95 ? 13.146 -9.228 3.905 1.00 91.19 95 GLN A N 1
ATOM 720 C CA . GLN A 1 95 ? 11.988 -9.249 3.023 1.00 91.19 95 GLN A CA 1
ATOM 721 C C . GLN A 1 95 ? 10.759 -8.717 3.756 1.00 91.19 95 GLN A C 1
ATOM 723 O O . GLN A 1 95 ? 10.502 -9.036 4.918 1.00 91.19 95 GLN A O 1
ATOM 728 N N . ARG A 1 96 ? 10.022 -7.843 3.076 1.00 95.94 96 ARG A N 1
ATOM 729 C CA . ARG A 1 96 ? 8.822 -7.197 3.603 1.00 95.94 96 ARG A CA 1
ATOM 730 C C . ARG A 1 96 ? 7.736 -7.356 2.570 1.00 95.94 96 ARG A C 1
ATOM 732 O O . ARG A 1 96 ? 7.949 -7.037 1.407 1.00 95.94 96 ARG A O 1
ATOM 739 N N . GLU A 1 97 ? 6.580 -7.808 3.013 1.00 96.94 97 GLU A N 1
ATOM 740 C CA . GLU A 1 97 ? 5.453 -8.084 2.137 1.00 96.94 97 GLU A CA 1
ATOM 741 C C . GLU A 1 97 ? 4.196 -7.405 2.664 1.00 96.94 97 GLU A C 1
ATOM 743 O O . GLU A 1 97 ? 4.079 -7.090 3.852 1.00 96.94 97 GLU A O 1
ATOM 748 N N . LEU A 1 98 ? 3.242 -7.199 1.765 1.00 97.88 98 LEU A N 1
ATOM 749 C CA . LEU A 1 98 ? 1.890 -6.776 2.089 1.00 97.88 98 LEU A CA 1
ATOM 750 C C . LEU A 1 98 ? 0.907 -7.761 1.464 1.00 97.88 98 LEU A C 1
ATOM 752 O O . LEU A 1 98 ? 0.992 -8.059 0.273 1.00 97.88 98 LEU A O 1
ATOM 756 N N . LYS A 1 99 ? -0.028 -8.256 2.277 1.00 98.06 99 LYS A N 1
ATOM 757 C CA . LYS A 1 99 ? -1.093 -9.168 1.849 1.00 98.06 99 LYS A CA 1
ATOM 758 C C . LYS A 1 99 ? -2.392 -8.396 1.651 1.00 98.06 99 LYS A C 1
ATOM 760 O O . LYS A 1 99 ? -2.737 -7.559 2.487 1.00 98.06 99 LYS A O 1
ATOM 765 N N . ARG A 1 100 ? -3.141 -8.727 0.597 1.00 97.88 100 ARG A N 1
ATOM 766 C CA . ARG A 1 100 ? -4.440 -8.109 0.287 1.00 97.88 100 ARG A CA 1
ATOM 767 C C . ARG A 1 100 ? -5.431 -8.282 1.435 1.00 97.88 100 ARG A C 1
ATOM 769 O O . ARG A 1 100 ? -6.001 -7.303 1.896 1.00 97.88 100 ARG A O 1
ATOM 776 N N . LYS A 1 101 ? -5.516 -9.494 1.988 1.00 97.75 101 LYS A N 1
ATOM 777 C CA . LYS A 1 101 ? -6.348 -9.800 3.161 1.00 97.75 101 LYS A CA 1
ATOM 778 C C . LYS A 1 101 ? -6.070 -8.877 4.355 1.00 97.75 101 LYS A C 1
ATOM 780 O O . LYS A 1 101 ? -6.989 -8.421 5.023 1.00 97.75 101 LYS A O 1
ATOM 785 N N . SER A 1 102 ? -4.804 -8.539 4.605 1.00 97.06 102 SER A N 1
ATOM 786 C CA . SER A 1 102 ? -4.465 -7.592 5.671 1.00 97.06 102 SER A CA 1
ATOM 787 C C . SER A 1 102 ? -4.994 -6.187 5.369 1.00 97.06 102 SER A C 1
ATOM 789 O O . SER A 1 102 ? -5.417 -5.494 6.286 1.00 97.06 102 SER A O 1
ATOM 791 N N . LEU A 1 103 ? -5.011 -5.752 4.104 1.00 96.44 103 LEU A N 1
ATOM 792 C CA . LEU A 1 103 ? -5.641 -4.482 3.728 1.00 96.44 103 LEU A CA 1
ATOM 793 C C . LEU A 1 103 ? -7.155 -4.515 3.937 1.00 96.44 103 LEU A C 1
ATOM 795 O O . LEU A 1 103 ? -7.689 -3.556 4.481 1.00 96.44 103 LEU A O 1
ATOM 799 N N . GLU A 1 104 ? -7.828 -5.604 3.571 1.00 95.94 104 GLU A N 1
ATOM 800 C CA . GLU A 1 104 ? -9.273 -5.775 3.791 1.00 95.94 104 GLU A CA 1
ATOM 801 C C . GLU A 1 104 ? -9.640 -5.651 5.280 1.00 95.94 104 GLU A C 1
ATOM 803 O O . GLU A 1 104 ? -10.652 -5.046 5.627 1.00 95.94 104 GLU A O 1
ATOM 808 N N . GLU A 1 105 ? -8.776 -6.145 6.172 1.00 96.81 105 GLU A N 1
ATOM 809 C CA . GLU A 1 105 ? -8.916 -6.000 7.626 1.00 96.81 105 GLU A CA 1
ATOM 810 C C . GLU A 1 105 ? -8.586 -4.575 8.115 1.00 96.81 105 GLU A C 1
ATOM 812 O O . GLU A 1 105 ? -9.239 -4.043 9.018 1.00 96.81 105 GLU A O 1
ATOM 817 N N . TRP A 1 106 ? -7.571 -3.927 7.535 1.00 97.12 106 TRP A N 1
ATOM 818 C CA . TRP A 1 106 ? -7.108 -2.607 7.972 1.00 97.12 106 TRP A CA 1
ATOM 819 C C . TRP A 1 106 ? -7.947 -1.446 7.442 1.00 97.12 106 TRP A C 1
ATOM 821 O O . TRP A 1 106 ? -8.122 -0.465 8.159 1.00 97.12 106 TRP A O 1
ATOM 831 N N . VAL A 1 107 ? -8.491 -1.521 6.230 1.00 96.00 107 VAL A N 1
ATOM 832 C CA . VAL A 1 107 ? -9.298 -0.446 5.630 1.00 96.00 107 VAL A CA 1
ATOM 833 C C . VAL A 1 107 ? -10.486 -0.018 6.508 1.00 96.00 107 VAL A C 1
ATOM 835 O O . VAL A 1 107 ? -10.598 1.186 6.761 1.00 96.00 107 VAL A O 1
ATOM 838 N N . PRO A 1 108 ? -11.353 -0.915 7.027 1.00 94.75 108 PRO A N 1
ATOM 839 C CA . PRO A 1 108 ? -12.452 -0.503 7.902 1.00 94.75 108 PRO A CA 1
ATOM 840 C C . PRO A 1 108 ? -11.948 0.097 9.222 1.00 94.75 108 PRO A C 1
ATOM 842 O O . PRO A 1 108 ? -12.515 1.076 9.703 1.00 94.75 108 PRO A O 1
ATOM 845 N N . ARG A 1 109 ? -10.838 -0.417 9.772 1.00 96.00 109 ARG A N 1
ATOM 846 C CA . ARG A 1 109 ? -10.213 0.136 10.987 1.00 96.00 109 ARG A CA 1
ATOM 847 C C . ARG A 1 109 ? -9.701 1.552 10.750 1.00 96.00 109 ARG A C 1
ATOM 849 O O . ARG A 1 109 ? -10.008 2.452 11.520 1.00 96.00 109 ARG A O 1
ATOM 856 N N . LEU A 1 110 ? -8.976 1.764 9.652 1.00 96.06 110 LEU A N 1
ATOM 857 C CA . LEU A 1 110 ? -8.471 3.075 9.255 1.00 96.06 110 LEU A CA 1
ATOM 858 C C . LEU A 1 110 ? -9.618 4.058 9.005 1.00 96.06 110 LEU A C 1
ATOM 860 O O . LEU A 1 110 ? -9.500 5.223 9.375 1.00 96.06 110 LEU A O 1
ATOM 864 N N . ALA A 1 111 ? -10.727 3.608 8.412 1.00 94.94 111 ALA A N 1
ATOM 865 C CA . ALA A 1 111 ? -11.910 4.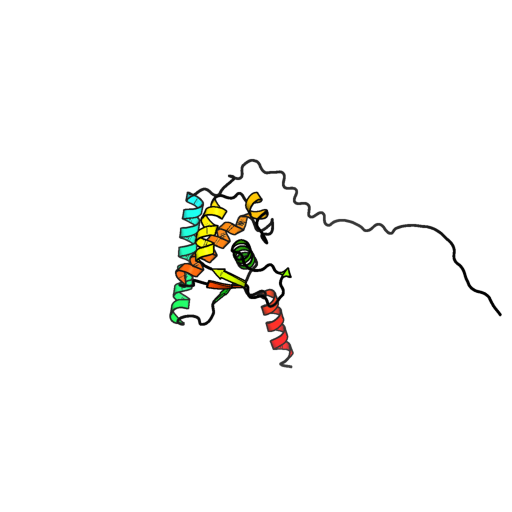438 8.189 1.00 94.94 111 ALA A CA 1
ATOM 866 C C . ALA A 1 111 ? -12.542 4.938 9.497 1.00 94.94 111 ALA A C 1
ATOM 868 O O . ALA A 1 111 ? -13.011 6.075 9.535 1.00 94.94 111 ALA A O 1
ATOM 869 N N . GLY A 1 112 ? -12.492 4.126 10.556 1.00 94.31 112 GLY A N 1
ATOM 870 C CA . GLY A 1 112 ? -12.950 4.486 11.899 1.00 94.31 112 GLY A CA 1
ATOM 871 C C . GLY A 1 112 ? -11.968 5.321 12.727 1.00 94.31 112 GLY A C 1
ATOM 872 O O . GLY A 1 112 ? -12.348 5.771 13.799 1.00 94.31 112 GLY A O 1
ATOM 873 N N . MET A 1 113 ? -10.738 5.539 12.250 1.00 95.25 113 MET A N 1
ATOM 874 C CA . MET A 1 113 ? -9.717 6.329 12.949 1.00 95.25 113 MET A CA 1
ATOM 875 C C . MET A 1 113 ? -9.660 7.775 12.450 1.00 95.25 113 MET A C 1
ATOM 877 O O . MET A 1 113 ? -9.694 8.036 11.238 1.00 95.25 113 MET A O 1
ATOM 881 N N . THR A 1 114 ? -9.452 8.688 13.393 1.00 93.94 114 THR A N 1
ATOM 882 C CA . THR A 1 114 ? -8.997 10.064 13.179 1.00 93.94 114 THR A CA 1
ATOM 883 C C . THR A 1 114 ? -7.598 10.100 12.564 1.00 93.94 114 THR A C 1
ATOM 885 O O . THR A 1 114 ? -6.842 9.127 12.579 1.00 93.94 114 THR A O 1
ATOM 888 N N . GLU A 1 115 ? -7.214 11.255 12.024 1.00 94.31 115 GLU A N 1
ATOM 889 C CA . GLU A 1 115 ? -5.840 11.472 11.567 1.00 94.31 115 GLU A CA 1
ATOM 890 C C . GLU A 1 115 ? -4.819 11.336 12.707 1.00 94.31 115 GLU A C 1
ATOM 892 O O . GLU A 1 115 ? -3.781 10.708 12.506 1.00 94.31 115 GLU A O 1
ATOM 897 N N . ALA A 1 116 ? -5.139 11.842 13.901 1.00 94.19 116 ALA A N 1
ATOM 898 C CA . ALA A 1 116 ? -4.277 11.732 15.075 1.00 94.19 116 ALA A CA 1
ATOM 899 C C . ALA A 1 116 ? -4.056 10.266 15.480 1.00 94.19 116 ALA A C 1
ATOM 901 O O . ALA A 1 116 ? -2.920 9.829 15.613 1.00 94.19 116 ALA A O 1
ATOM 902 N N . GLU A 1 117 ? -5.119 9.462 15.564 1.00 95.88 117 GLU A N 1
ATOM 903 C CA . GLU A 1 117 ? -4.999 8.029 15.875 1.00 95.88 117 GLU A CA 1
ATOM 904 C C . GLU A 1 117 ? -4.195 7.271 14.814 1.00 95.88 117 GLU A C 1
ATOM 906 O O . GLU A 1 117 ? -3.433 6.360 15.135 1.00 95.88 117 GLU A O 1
ATOM 911 N N . ARG A 1 118 ? -4.319 7.653 13.535 1.00 96.75 118 ARG A N 1
ATOM 912 C CA . ARG A 1 118 ? -3.496 7.063 12.470 1.00 96.75 118 ARG A CA 1
ATOM 913 C C . ARG A 1 118 ? -2.027 7.453 12.586 1.00 96.75 118 ARG A C 1
ATOM 915 O O . ARG A 1 118 ? -1.184 6.660 12.176 1.00 96.75 118 ARG A O 1
ATOM 922 N N . ALA A 1 119 ? -1.713 8.645 13.090 1.00 96.06 119 ALA A N 1
ATOM 923 C CA . ALA A 1 119 ? -0.335 9.094 13.275 1.00 96.06 119 ALA A CA 1
ATOM 924 C C . ALA A 1 119 ? 0.404 8.264 14.338 1.00 96.06 119 ALA A C 1
ATOM 926 O O . ALA A 1 119 ? 1.602 8.034 14.190 1.00 96.06 119 ALA A O 1
ATOM 927 N N . GLU A 1 120 ? -0.323 7.732 15.323 1.00 96.44 120 GLU A N 1
ATOM 928 C CA . GLU A 1 120 ? 0.213 6.839 16.360 1.00 96.44 120 GLU A CA 1
ATOM 929 C C . GLU A 1 120 ? 0.493 5.410 15.859 1.00 96.44 120 GLU A C 1
ATOM 931 O O . GLU A 1 120 ? 1.130 4.605 16.544 1.00 96.44 120 GLU A O 1
ATOM 936 N N . LEU A 1 121 ? 0.035 5.053 14.652 1.00 96.38 121 LEU A N 1
ATOM 937 C CA . LEU A 1 121 ? 0.249 3.712 14.118 1.00 96.38 121 LEU A CA 1
ATOM 938 C C . LEU A 1 121 ? 1.732 3.456 13.784 1.00 96.38 121 LEU A C 1
ATOM 940 O O . LEU A 1 121 ? 2.429 4.326 13.250 1.00 96.38 121 LEU A O 1
ATOM 944 N N . PRO A 1 122 ? 2.226 2.217 13.979 1.00 93.62 122 PRO A N 1
ATOM 945 C CA . PRO A 1 122 ? 3.629 1.892 13.761 1.00 93.62 122 PRO A CA 1
ATOM 946 C C . PRO A 1 122 ? 4.107 2.232 12.345 1.00 93.62 122 PRO A C 1
ATOM 948 O O . PRO A 1 122 ? 3.612 1.708 11.349 1.00 93.62 122 PRO A O 1
ATOM 951 N N . GLY A 1 123 ? 5.140 3.071 12.250 1.00 91.00 123 GLY A N 1
ATOM 952 C CA . GLY A 1 123 ? 5.778 3.439 10.983 1.00 91.00 123 GLY A CA 1
ATOM 953 C C . GLY A 1 123 ? 5.001 4.440 10.126 1.00 91.00 123 GLY A C 1
ATOM 954 O O . GLY A 1 123 ? 5.524 4.852 9.075 1.00 91.00 123 GLY A O 1
ATOM 955 N N . VAL A 1 124 ? 3.813 4.862 10.569 1.00 94.69 124 VAL A N 1
ATOM 956 C CA . VAL A 1 124 ? 3.075 5.981 9.987 1.00 94.69 124 VAL A CA 1
ATOM 957 C C . VAL A 1 124 ? 3.760 7.283 10.401 1.00 94.69 124 VAL A C 1
ATOM 959 O O . VAL A 1 124 ? 4.289 7.418 11.493 1.00 94.69 124 VAL A O 1
ATOM 962 N N . SER A 1 125 ? 3.873 8.209 9.456 1.00 89.62 125 SER A N 1
ATOM 963 C CA . SER A 1 125 ? 4.439 9.534 9.697 1.00 89.62 125 SER A CA 1
ATOM 964 C C . SER A 1 125 ? 3.285 10.506 9.834 1.00 89.62 125 SER A C 1
ATOM 966 O O . SER A 1 125 ? 2.379 10.444 9.002 1.00 89.62 125 SER A O 1
ATOM 968 N N . GLU A 1 126 ? 3.372 11.430 10.783 1.00 90.75 126 GLU A N 1
ATOM 969 C CA . GLU A 1 126 ? 2.344 12.437 11.068 1.00 90.75 126 GLU A CA 1
ATOM 970 C C . GLU A 1 126 ? 1.815 13.113 9.792 1.00 90.75 126 GLU A C 1
ATOM 972 O O . GLU A 1 126 ? 0.651 12.953 9.445 1.00 90.75 126 GLU A O 1
ATOM 977 N N . GLY A 1 127 ? 2.699 13.697 8.971 1.00 90.06 127 GLY A N 1
ATOM 978 C CA . GLY A 1 127 ? 2.314 14.361 7.714 1.00 90.06 127 GLY A CA 1
ATOM 979 C C . GLY A 1 127 ? 1.728 13.459 6.612 1.00 90.06 127 GLY A C 1
ATOM 980 O O . GLY A 1 127 ? 1.443 13.936 5.516 1.00 90.06 127 GLY A O 1
ATOM 981 N N . ARG A 1 128 ? 1.583 12.147 6.843 1.00 88.06 128 ARG A N 1
ATOM 982 C CA . ARG A 1 128 ? 0.924 11.198 5.922 1.00 88.06 128 ARG A CA 1
ATOM 983 C C . ARG A 1 128 ? -0.301 10.517 6.531 1.00 88.06 128 ARG A C 1
ATOM 985 O O . ARG A 1 128 ? -1.002 9.813 5.803 1.00 88.06 128 ARG A O 1
ATOM 992 N N . ALA A 1 129 ? -0.580 10.719 7.815 1.00 94.25 129 ALA A N 1
ATOM 993 C CA . ALA A 1 129 ? -1.664 10.041 8.516 1.00 94.25 129 ALA A CA 1
ATOM 994 C C . ALA A 1 129 ? -3.041 10.335 7.885 1.00 94.25 129 ALA A C 1
ATOM 996 O O . ALA A 1 129 ? -3.828 9.408 7.650 1.00 94.25 129 ALA A O 1
ATOM 997 N N . GLY A 1 130 ? -3.297 11.584 7.475 1.00 92.69 130 GLY A N 1
ATOM 998 C CA . GLY A 1 130 ? -4.538 11.971 6.798 1.00 92.69 130 GLY A CA 1
ATOM 999 C C . GLY A 1 130 ? -4.766 11.281 5.446 1.00 92.69 130 GLY A C 1
ATOM 1000 O O . GLY A 1 130 ? -5.908 11.014 5.064 1.00 92.69 130 GLY A O 1
ATOM 1001 N N . GLN A 1 131 ? -3.692 10.918 4.736 1.00 94.19 131 GLN A N 1
ATOM 1002 C CA . GLN A 1 131 ? -3.750 10.281 3.411 1.00 94.19 131 GLN A CA 1
ATOM 1003 C C . GLN A 1 131 ? -3.746 8.747 3.469 1.00 94.19 131 GLN A C 1
ATOM 1005 O O . GLN A 1 131 ? -4.053 8.100 2.466 1.00 94.19 131 GLN A O 1
ATOM 1010 N N . LEU A 1 132 ? -3.421 8.154 4.622 1.00 96.38 132 LEU A N 1
ATOM 1011 C CA . LEU A 1 132 ? -3.185 6.715 4.751 1.00 96.38 132 LEU A CA 1
ATOM 1012 C C . LEU A 1 132 ? -4.383 5.865 4.302 1.00 96.38 132 LEU A C 1
ATOM 1014 O O . LEU A 1 132 ? -4.197 4.906 3.559 1.00 96.38 132 LEU A O 1
ATOM 1018 N N . LEU A 1 133 ? -5.608 6.244 4.686 1.00 96.81 133 LEU A N 1
ATOM 1019 C CA . LEU A 1 133 ? -6.827 5.535 4.273 1.00 96.81 133 LEU A CA 1
ATOM 1020 C C . LEU A 1 133 ? -7.030 5.571 2.754 1.00 96.81 133 LEU A C 1
ATOM 1022 O O . LEU A 1 133 ? -7.360 4.552 2.156 1.00 96.81 133 LEU A O 1
ATOM 1026 N N . ALA A 1 134 ? -6.824 6.728 2.122 1.00 96.38 134 ALA A N 1
ATOM 1027 C CA . ALA A 1 134 ? -6.945 6.840 0.671 1.00 96.38 134 ALA A CA 1
ATOM 1028 C C . ALA A 1 134 ? -5.908 5.946 -0.027 1.00 96.38 134 ALA A C 1
ATOM 1030 O O . ALA A 1 134 ? -6.242 5.224 -0.962 1.00 96.38 134 ALA A O 1
ATOM 1031 N N . GLY A 1 135 ? -4.675 5.927 0.488 1.00 97.12 135 GLY A N 1
ATOM 1032 C CA . GLY A 1 135 ? -3.630 5.016 0.031 1.00 97.12 135 GLY A CA 1
ATOM 1033 C C . GLY A 1 135 ? -3.993 3.538 0.198 1.00 97.12 135 GLY A C 1
ATOM 1034 O O . GLY A 1 135 ? -3.734 2.750 -0.706 1.00 97.12 135 GLY A O 1
ATOM 1035 N N . ALA A 1 136 ? -4.630 3.169 1.313 1.00 97.69 136 ALA A N 1
ATOM 1036 C CA . ALA A 1 136 ? -5.102 1.808 1.559 1.00 97.69 136 ALA A CA 1
ATOM 1037 C C . ALA A 1 136 ? -6.171 1.379 0.542 1.00 97.69 136 ALA A C 1
ATOM 1039 O O . ALA A 1 136 ? -6.081 0.278 0.012 1.00 97.69 136 ALA A O 1
ATOM 1040 N N . LEU A 1 137 ? -7.127 2.258 0.217 1.00 97.56 137 LEU A N 1
ATOM 1041 C CA . LEU A 1 137 ? -8.156 1.993 -0.799 1.00 97.56 137 LEU A CA 1
ATOM 1042 C C . LEU A 1 137 ? -7.555 1.812 -2.199 1.00 97.56 137 LEU A C 1
ATOM 1044 O O . LEU A 1 137 ? -7.996 0.942 -2.945 1.00 97.56 137 LEU A O 1
ATOM 1048 N N . VAL A 1 138 ? -6.541 2.610 -2.554 1.00 97.56 138 VAL A N 1
ATOM 1049 C CA . VAL A 1 138 ? -5.808 2.454 -3.823 1.00 97.56 138 VAL A CA 1
ATOM 1050 C C . VAL A 1 138 ? -5.059 1.126 -3.861 1.00 97.56 138 VAL A C 1
ATOM 1052 O O . VAL A 1 138 ? -5.156 0.408 -4.851 1.00 97.56 138 VAL A O 1
ATOM 1055 N N . ALA A 1 139 ? -4.346 0.778 -2.787 1.00 97.56 139 ALA A N 1
ATOM 1056 C CA . ALA A 1 139 ? -3.612 -0.480 -2.700 1.00 97.56 139 ALA A CA 1
ATOM 1057 C C . ALA A 1 139 ? -4.549 -1.698 -2.769 1.00 97.56 139 ALA A C 1
ATOM 1059 O O . ALA A 1 139 ? -4.300 -2.605 -3.555 1.00 97.56 139 ALA A O 1
ATOM 1060 N N . GLU A 1 140 ? -5.642 -1.691 -2.002 1.00 97.56 140 GLU A N 1
ATOM 1061 C CA . GLU A 1 140 ? -6.661 -2.749 -1.992 1.00 97.56 140 GLU A CA 1
ATOM 1062 C C . GLU A 1 140 ? -7.282 -2.920 -3.386 1.00 97.56 140 GLU A C 1
ATOM 1064 O O . GLU A 1 140 ? -7.322 -4.032 -3.906 1.00 97.56 140 GLU A O 1
ATOM 1069 N N . ALA A 1 141 ? -7.701 -1.824 -4.032 1.00 97.19 141 ALA A N 1
ATOM 1070 C CA . ALA A 1 141 ? -8.287 -1.870 -5.369 1.00 97.19 141 ALA A CA 1
ATOM 1071 C C . ALA A 1 141 ? -7.297 -2.352 -6.437 1.00 97.19 141 ALA A C 1
ATOM 1073 O O . ALA A 1 141 ? -7.679 -3.139 -7.298 1.00 97.19 141 ALA A O 1
ATOM 1074 N N . ALA A 1 142 ? -6.039 -1.905 -6.385 1.00 96.06 142 ALA A N 1
ATOM 1075 C CA . ALA A 1 142 ? -5.004 -2.371 -7.301 1.00 96.06 142 ALA A CA 1
ATOM 1076 C C . ALA A 1 142 ? -4.745 -3.869 -7.125 1.00 96.06 142 ALA A C 1
ATOM 1078 O O . ALA A 1 142 ? -4.787 -4.610 -8.102 1.00 96.06 142 ALA A O 1
ATOM 1079 N N . MET A 1 143 ? -4.541 -4.330 -5.889 1.00 96.56 143 MET A N 1
ATOM 1080 C CA . MET A 1 143 ? -4.316 -5.748 -5.609 1.00 96.56 143 MET A CA 1
ATOM 1081 C C . MET A 1 143 ? -5.501 -6.611 -6.055 1.00 96.56 143 MET A C 1
ATOM 1083 O O . MET A 1 143 ? -5.294 -7.634 -6.695 1.00 96.56 143 MET A O 1
ATOM 1087 N N . ASP A 1 144 ? -6.734 -6.181 -5.785 1.00 96.44 144 ASP A N 1
ATOM 1088 C CA . ASP A 1 144 ? -7.943 -6.891 -6.211 1.00 96.44 144 ASP A CA 1
ATOM 1089 C C . ASP A 1 144 ? -8.075 -6.973 -7.739 1.00 96.44 144 ASP A C 1
ATOM 1091 O O . ASP A 1 144 ? -8.226 -8.059 -8.290 1.00 96.44 144 ASP A O 1
ATOM 1095 N N . LEU A 1 145 ? -7.961 -5.841 -8.441 1.00 95.06 145 LEU A N 1
ATOM 1096 C CA . LEU A 1 145 ? -8.159 -5.793 -9.893 1.00 95.06 145 LEU A CA 1
ATOM 1097 C C . LEU A 1 145 ? -7.047 -6.502 -10.678 1.00 95.06 145 LEU A C 1
ATOM 1099 O O . LEU A 1 145 ? -7.317 -7.041 -11.748 1.00 95.06 145 LEU A O 1
ATOM 1103 N N . PHE A 1 146 ? -5.818 -6.528 -10.155 1.00 93.62 146 PHE A N 1
ATOM 1104 C CA . PHE A 1 146 ? -4.722 -7.311 -10.733 1.00 93.62 146 PHE A CA 1
ATOM 1105 C C . PHE A 1 146 ? -4.720 -8.786 -10.286 1.00 93.62 146 PHE A C 1
ATOM 1107 O O . PHE A 1 146 ? -3.880 -9.549 -10.759 1.00 93.62 146 PHE A O 1
ATOM 1114 N N . GLY A 1 147 ? -5.615 -9.208 -9.382 1.00 93.69 147 GLY A N 1
ATOM 1115 C CA . GLY A 1 147 ? -5.641 -10.580 -8.858 1.00 93.69 147 GLY A CA 1
ATOM 1116 C C . GLY A 1 147 ? -4.419 -10.939 -8.000 1.00 93.69 147 GLY A C 1
ATOM 1117 O O . GLY A 1 147 ? -3.960 -12.080 -7.999 1.00 93.69 147 GLY A O 1
ATOM 1118 N N . VAL A 1 148 ? -3.855 -9.960 -7.293 1.00 95.50 148 VAL A N 1
ATOM 1119 C CA . VAL A 1 148 ? -2.621 -10.089 -6.513 1.00 95.50 148 VAL A CA 1
ATOM 1120 C C . VAL A 1 148 ? -2.944 -10.267 -5.034 1.00 95.50 148 VAL A C 1
ATOM 1122 O O . VAL A 1 148 ? -3.385 -9.340 -4.361 1.00 95.50 148 VAL A O 1
ATOM 1125 N N . GLU A 1 149 ? -2.629 -11.437 -4.484 1.00 96.81 149 GLU A N 1
ATOM 1126 C CA . GLU A 1 149 ? -2.831 -11.704 -3.052 1.00 96.81 149 GLU A CA 1
ATOM 1127 C C . GLU A 1 149 ? -1.727 -11.136 -2.157 1.00 96.81 149 GLU A C 1
ATOM 1129 O O . GLU A 1 149 ? -1.961 -10.804 -0.990 1.00 96.81 149 GLU A O 1
ATOM 1134 N N . ARG A 1 150 ? -0.507 -11.035 -2.689 1.00 97.06 150 ARG A N 1
ATOM 1135 C CA . ARG A 1 150 ? 0.677 -10.564 -1.967 1.00 97.06 150 ARG A CA 1
ATOM 1136 C C . ARG A 1 150 ? 1.596 -9.783 -2.890 1.00 97.06 150 ARG A C 1
ATOM 1138 O O . ARG A 1 150 ? 1.721 -10.121 -4.063 1.00 97.06 150 ARG A O 1
ATOM 1145 N N . LEU A 1 151 ? 2.269 -8.788 -2.335 1.00 97.50 151 LEU A N 1
ATOM 1146 C CA . LEU A 1 151 ? 3.316 -8.046 -3.026 1.00 97.50 151 LEU A CA 1
ATOM 1147 C C . LEU A 1 151 ? 4.530 -7.838 -2.123 1.00 97.50 151 LEU A C 1
ATOM 1149 O O . LEU A 1 151 ? 4.398 -7.738 -0.901 1.00 97.50 151 LEU A O 1
ATOM 1153 N N . GLU A 1 152 ? 5.702 -7.761 -2.743 1.00 97.00 152 GLU A N 1
ATOM 1154 C CA . GLU A 1 152 ? 6.968 -7.452 -2.080 1.00 97.00 152 GLU A CA 1
ATOM 1155 C C . GLU A 1 152 ? 7.142 -5.928 -1.966 1.00 97.00 152 GLU A C 1
ATOM 1157 O O . GLU A 1 152 ? 6.790 -5.164 -2.867 1.00 97.00 152 GLU A O 1
ATOM 1162 N N . ILE A 1 153 ? 7.704 -5.457 -0.856 1.00 96.12 153 ILE A N 1
ATOM 1163 C CA . ILE A 1 153 ? 7.982 -4.040 -0.626 1.00 96.12 153 ILE A CA 1
ATOM 1164 C C . ILE A 1 153 ? 9.423 -3.744 -1.017 1.00 96.12 153 ILE A C 1
ATOM 1166 O O . ILE A 1 153 ? 10.360 -4.107 -0.304 1.00 96.12 153 ILE A O 1
ATOM 1170 N N . CYS A 1 154 ? 9.605 -2.993 -2.102 1.00 93.19 154 CYS A N 1
ATOM 1171 C CA . CYS A 1 154 ? 10.937 -2.553 -2.491 1.00 93.19 154 CYS A CA 1
ATOM 1172 C C . CYS A 1 154 ? 11.388 -1.357 -1.636 1.00 93.19 154 CYS A C 1
ATOM 1174 O O . CYS A 1 154 ? 10.683 -0.338 -1.535 1.00 93.19 154 CYS A O 1
ATOM 1176 N N . PRO A 1 155 ? 12.580 -1.425 -1.014 1.00 87.44 155 PRO A N 1
ATOM 1177 C CA . PRO A 1 155 ? 13.126 -0.292 -0.288 1.00 87.44 155 PRO A CA 1
ATOM 1178 C C . PRO A 1 155 ? 13.543 0.856 -1.220 1.00 87.44 155 PRO A C 1
ATOM 1180 O O . PRO A 1 155 ? 13.577 1.996 -0.747 1.00 87.44 155 PRO A O 1
ATOM 1183 N N . TRP A 1 156 ? 13.809 0.582 -2.499 1.00 89.25 156 TRP A N 1
ATOM 1184 C CA . TRP A 1 156 ? 14.323 1.526 -3.494 1.00 89.25 156 TRP A CA 1
ATOM 1185 C C . TRP A 1 156 ? 13.190 1.973 -4.424 1.00 89.25 156 TRP A C 1
ATOM 1187 O O . TRP A 1 156 ? 12.259 1.218 -4.699 1.00 89.25 156 TRP A O 1
ATOM 1197 N N . ALA A 1 157 ? 13.212 3.229 -4.856 1.00 92.81 157 ALA A N 1
ATOM 1198 C CA . ALA A 1 157 ? 12.136 3.800 -5.657 1.00 92.81 157 ALA A CA 1
ATOM 1199 C C . ALA A 1 157 ? 12.697 4.788 -6.689 1.00 92.81 157 ALA A C 1
ATOM 1201 O O . ALA A 1 157 ? 13.819 4.647 -7.169 1.00 92.81 157 ALA A O 1
ATOM 1202 N N . LEU A 1 158 ? 11.902 5.802 -7.037 1.00 94.19 158 LEU A N 1
ATOM 1203 C CA . LEU A 1 158 ? 12.220 6.758 -8.093 1.00 94.19 158 LEU A CA 1
ATOM 1204 C C . LEU A 1 158 ? 13.573 7.455 -7.899 1.00 94.19 158 LEU A C 1
ATOM 1206 O O . LEU A 1 158 ? 14.296 7.647 -8.868 1.00 94.19 158 LEU A O 1
ATOM 1210 N N . ARG A 1 159 ? 13.934 7.812 -6.660 1.00 93.81 159 ARG A N 1
ATOM 1211 C CA . ARG A 1 159 ? 15.212 8.480 -6.372 1.00 93.81 159 ARG A CA 1
ATOM 1212 C C . ARG A 1 159 ? 16.395 7.616 -6.797 1.00 93.81 159 ARG A C 1
ATOM 1214 O O . ARG A 1 159 ? 17.269 8.095 -7.508 1.00 93.81 159 ARG A O 1
ATOM 1221 N N . GLU A 1 160 ? 16.415 6.361 -6.363 1.00 93.94 160 GLU A N 1
ATOM 1222 C CA . GLU A 1 160 ? 17.476 5.421 -6.719 1.00 93.94 160 GLU A CA 1
ATOM 1223 C C . GLU A 1 160 ? 17.465 5.138 -8.227 1.00 93.94 160 GLU A C 1
ATOM 1225 O O . GLU A 1 160 ? 18.519 5.160 -8.852 1.00 93.94 160 GLU A O 1
ATOM 1230 N N . GLY A 1 161 ? 16.282 4.981 -8.834 1.00 92.94 161 GLY A N 1
ATOM 1231 C CA . GLY A 1 161 ? 16.153 4.784 -10.281 1.00 92.94 161 GLY A CA 1
ATOM 1232 C C . GLY A 1 161 ? 16.720 5.940 -11.114 1.00 92.94 161 GLY A C 1
ATOM 1233 O O . GLY A 1 161 ? 17.362 5.703 -12.132 1.00 92.94 161 GLY A O 1
ATOM 1234 N N . VAL A 1 162 ? 16.543 7.190 -10.673 1.00 95.25 162 VAL A N 1
ATOM 1235 C CA . VAL A 1 162 ? 17.131 8.366 -11.341 1.00 95.25 162 VAL A CA 1
ATOM 1236 C C . VAL A 1 162 ? 18.658 8.370 -11.231 1.00 95.25 162 VAL A C 1
ATOM 1238 O O . VAL A 1 162 ? 19.331 8.688 -12.210 1.00 95.25 162 VAL A O 1
ATOM 1241 N N . ILE A 1 163 ? 19.207 8.005 -10.068 1.00 95.12 163 ILE A N 1
ATOM 1242 C CA . ILE A 1 163 ? 20.660 7.913 -9.862 1.00 95.12 163 ILE A CA 1
ATOM 1243 C C . ILE A 1 163 ? 21.255 6.842 -10.779 1.00 95.12 163 ILE A C 1
ATOM 1245 O O . ILE A 1 163 ? 22.193 7.138 -11.515 1.00 95.12 163 ILE A O 1
ATOM 1249 N N . LEU A 1 164 ? 20.681 5.636 -10.777 1.00 93.69 164 LEU A N 1
ATOM 1250 C CA . LEU A 1 164 ? 21.143 4.524 -11.613 1.00 93.69 164 LEU A CA 1
ATOM 1251 C C . LEU A 1 164 ? 21.079 4.887 -13.095 1.00 93.69 164 LEU A C 1
ATOM 1253 O O . LEU A 1 164 ? 22.088 4.804 -13.785 1.00 93.69 164 LEU A O 1
ATOM 1257 N N . ARG A 1 165 ? 19.948 5.446 -13.549 1.00 93.69 165 ARG A N 1
ATOM 1258 C CA . ARG A 1 165 ? 19.813 5.912 -14.932 1.00 93.69 165 ARG A CA 1
ATOM 1259 C C . ARG A 1 165 ? 20.901 6.917 -15.301 1.00 93.69 165 ARG A C 1
ATOM 1261 O O . ARG A 1 165 ? 21.377 6.893 -16.427 1.00 93.69 165 ARG A O 1
ATOM 1268 N N . ARG A 1 166 ? 21.293 7.825 -14.401 1.00 94.19 166 ARG A N 1
ATOM 1269 C CA . ARG A 1 166 ? 22.369 8.783 -14.693 1.00 94.19 166 ARG A CA 1
ATOM 1270 C C . ARG A 1 166 ? 23.725 8.092 -14.838 1.00 94.19 166 ARG A C 1
ATOM 1272 O O . ARG A 1 166 ? 24.459 8.467 -15.748 1.00 94.19 166 ARG A O 1
ATOM 1279 N N . LEU A 1 167 ? 24.032 7.125 -13.973 1.00 94.81 167 LEU A N 1
ATOM 1280 C CA . LEU A 1 167 ? 25.284 6.362 -14.006 1.00 94.81 167 LEU A CA 1
ATOM 1281 C C . LEU A 1 167 ? 25.408 5.513 -15.278 1.00 94.81 167 LEU A C 1
ATOM 1283 O O . LEU A 1 167 ? 26.462 5.544 -15.904 1.00 94.81 167 LEU A O 1
ATOM 1287 N N . ASP A 1 168 ? 24.318 4.887 -15.734 1.00 93.00 168 ASP A N 1
ATOM 1288 C CA . ASP A 1 168 ? 24.302 4.094 -16.977 1.00 93.00 168 ASP A CA 1
ATOM 1289 C C . ASP A 1 168 ? 24.756 4.906 -18.207 1.00 93.00 168 ASP A C 1
ATOM 1291 O O . ASP A 1 168 ? 25.344 4.369 -19.139 1.00 93.00 168 ASP A O 1
ATOM 1295 N N . HIS A 1 169 ? 24.503 6.221 -18.216 1.00 90.31 169 HIS A N 1
ATOM 1296 C CA . HIS A 1 169 ? 24.903 7.120 -19.310 1.00 90.31 169 HIS A CA 1
ATOM 1297 C C . HIS A 1 169 ? 26.303 7.731 -19.111 1.00 90.31 169 HIS A C 1
ATOM 1299 O O . HIS A 1 169 ? 26.737 8.537 -19.932 1.00 90.31 169 HIS A O 1
ATOM 1305 N N . MET A 1 170 ? 26.973 7.449 -17.989 1.00 88.19 170 MET A N 1
ATOM 1306 C CA . MET A 1 170 ? 28.326 7.934 -17.687 1.00 88.19 170 MET A CA 1
ATOM 1307 C C . MET A 1 170 ? 29.395 6.885 -17.993 1.00 88.19 170 MET A C 1
ATOM 1309 O O . MET A 1 170 ? 30.507 7.264 -18.337 1.00 88.19 170 MET A O 1
ATOM 1313 N N . GLU A 1 171 ? 29.067 5.596 -17.897 1.00 65.38 171 GLU A N 1
ATOM 1314 C CA . GLU A 1 171 ? 29.985 4.495 -18.232 1.00 65.38 171 GLU A CA 1
ATOM 1315 C C . GLU A 1 171 ? 30.079 4.223 -19.746 1.00 65.38 171 GLU A C 1
ATOM 1317 O O . GLU A 1 171 ? 30.905 3.430 -20.185 1.00 65.38 171 GLU A O 1
ATOM 1322 N N . SER A 1 172 ? 29.263 4.897 -20.562 1.00 61.44 172 SER A N 1
ATOM 1323 C CA . SER A 1 172 ? 29.272 4.790 -22.025 1.00 61.44 172 SER A CA 1
ATOM 1324 C C . SER A 1 172 ? 30.188 5.811 -22.726 1.00 61.44 172 SER A C 1
ATOM 1326 O O . SER A 1 172 ? 29.916 6.157 -23.878 1.00 61.44 172 SER A O 1
ATOM 1328 N N . VAL A 1 173 ? 31.215 6.342 -22.046 1.00 50.25 173 VAL A N 1
ATOM 1329 C CA . VAL A 1 173 ? 32.155 7.351 -22.582 1.00 50.25 173 VAL A CA 1
ATOM 1330 C C . VAL A 1 173 ? 33.599 6.893 -22.437 1.00 50.25 173 VAL A C 1
ATOM 1332 O O . VAL A 1 173 ? 33.950 6.432 -21.330 1.00 50.25 173 VAL A O 1
#